Protein AF-A0AAF0QML2-F1 (afdb_monomer_lite)

Secondary structure (DSSP, 8-state):
-----GGGHHHHHHHHHHHHHHHHHHHHHHHHHH-PPPTTS-HHHHHHHHHHHHSHHHHHHHHHHHHHHH-GGG--TT-SS---HHHHHHHHTT------------------THHHHHHHHHHHHHHHHHHHHHHHHHHHHHHHHHHHHHHHTS--PPPP-----------------

pLDDT: mean 71.19, std 19.75, range [32.69, 95.81]

Radius of gyration: 40.04 Å; chains: 1; bounding box: 125×65×88 Å

Structure (mmCIF, N/CA/C/O backbone):
data_AF-A0AAF0QML2-F1
#
_entry.id   AF-A0AAF0QML2-F1
#
loop_
_atom_site.group_PDB
_atom_site.id
_atom_site.type_symbol
_atom_site.label_atom_id
_atom_site.label_alt_id
_atom_site.label_comp_id
_atom_site.label_asym_id
_atom_site.label_entity_id
_atom_site.label_seq_id
_atom_site.pdbx_PDB_ins_code
_atom_site.Cartn_x
_atom_site.Cartn_y
_atom_site.Cartn_z
_atom_site.occupancy
_atom_site.B_iso_or_equiv
_atom_site.auth_seq_id
_atom_site.auth_comp_id
_atom_site.auth_asym_id
_atom_site.auth_atom_id
_atom_site.pdbx_PDB_model_num
ATOM 1 N N . MET A 1 1 ? 19.053 -20.592 -18.093 1.00 45.41 1 MET A N 1
ATOM 2 C CA . MET A 1 1 ? 18.658 -19.405 -17.304 1.00 45.41 1 MET A CA 1
ATOM 3 C C . MET A 1 1 ? 17.980 -18.427 -18.243 1.00 45.41 1 MET A C 1
ATOM 5 O O . MET A 1 1 ? 18.584 -18.083 -19.247 1.00 45.41 1 MET A O 1
ATOM 9 N N . CYS A 1 2 ? 16.742 -18.021 -17.966 1.00 62.53 2 CYS A N 1
ATOM 10 C CA . CYS A 1 2 ? 16.098 -16.959 -18.737 1.00 62.53 2 CYS A CA 1
ATOM 11 C C . CYS A 1 2 ? 16.638 -15.613 -18.245 1.00 62.53 2 CYS A C 1
ATOM 13 O O . CYS A 1 2 ? 16.337 -15.209 -17.125 1.00 62.53 2 CYS A O 1
ATOM 15 N N . THR A 1 3 ? 17.458 -14.953 -19.056 1.00 70.56 3 THR A N 1
ATOM 16 C CA . THR A 1 3 ? 17.964 -13.602 -18.801 1.00 70.56 3 THR A CA 1
ATOM 17 C C . THR A 1 3 ? 17.398 -12.664 -19.864 1.00 70.56 3 THR A C 1
ATOM 19 O O . THR A 1 3 ? 17.417 -12.967 -21.054 1.00 70.56 3 THR A O 1
ATOM 22 N N . TRP A 1 4 ? 16.823 -11.542 -19.439 1.00 77.88 4 TRP A N 1
ATOM 23 C CA . TRP A 1 4 ? 16.324 -10.489 -20.328 1.00 77.88 4 TRP A CA 1
ATOM 24 C C . TRP A 1 4 ? 17.410 -9.438 -20.564 1.00 77.88 4 TRP A C 1
ATOM 26 O O . TRP A 1 4 ? 18.269 -9.218 -19.712 1.00 77.88 4 TRP A O 1
ATOM 36 N N . GLU A 1 5 ? 17.358 -8.764 -21.715 1.00 80.00 5 GLU A N 1
ATOM 37 C CA . GLU A 1 5 ? 18.275 -7.662 -22.019 1.00 80.00 5 GLU A CA 1
ATOM 38 C C . GLU A 1 5 ? 18.114 -6.512 -21.012 1.00 80.00 5 GLU A C 1
ATOM 40 O O . GLU A 1 5 ? 16.998 -6.063 -20.733 1.00 80.00 5 GLU A O 1
ATOM 45 N N . SER A 1 6 ? 19.237 -5.968 -20.528 1.00 81.56 6 SER A N 1
ATOM 46 C CA . SER A 1 6 ? 19.269 -4.959 -19.458 1.00 81.56 6 SER A CA 1
ATOM 47 C C . SER A 1 6 ? 18.443 -3.703 -19.743 1.00 81.56 6 SER A C 1
ATOM 49 O O . SER A 1 6 ? 17.916 -3.081 -18.821 1.00 81.56 6 SER A O 1
ATOM 51 N N . ARG A 1 7 ? 18.260 -3.351 -21.021 1.00 85.12 7 ARG A N 1
ATOM 52 C CA . ARG A 1 7 ? 17.405 -2.239 -21.471 1.00 85.12 7 ARG A CA 1
ATOM 53 C C . ARG A 1 7 ? 15.948 -2.361 -21.002 1.00 85.12 7 ARG A C 1
ATOM 55 O O . ARG A 1 7 ? 15.264 -1.350 -20.874 1.00 85.12 7 ARG A O 1
ATOM 62 N N . TYR A 1 8 ? 15.470 -3.579 -20.739 1.00 85.81 8 TYR A N 1
ATOM 63 C CA . TYR A 1 8 ? 14.108 -3.831 -20.273 1.00 85.81 8 TYR A CA 1
ATOM 64 C C . TYR A 1 8 ? 13.982 -3.818 -18.749 1.00 85.81 8 TYR A C 1
ATOM 66 O O . TYR A 1 8 ? 12.857 -3.764 -18.256 1.00 85.81 8 TYR A O 1
ATOM 74 N N . ASN A 1 9 ? 15.085 -3.806 -17.993 1.00 86.69 9 ASN A N 1
ATOM 75 C CA . ASN A 1 9 ? 15.048 -3.887 -16.529 1.00 86.69 9 ASN A CA 1
ATOM 76 C C . ASN A 1 9 ? 14.199 -2.776 -15.906 1.00 86.69 9 ASN A C 1
ATOM 78 O O . ASN A 1 9 ? 13.399 -3.048 -15.015 1.00 86.69 9 ASN A O 1
ATOM 82 N N . LEU A 1 10 ? 14.299 -1.545 -16.418 1.00 86.38 10 LEU A N 1
ATOM 83 C CA . LEU A 1 10 ? 13.494 -0.428 -15.920 1.00 86.38 10 LEU A CA 1
ATOM 84 C C . LEU A 1 10 ? 11.994 -0.647 -16.173 1.00 86.38 10 LEU A C 1
ATOM 86 O O . LEU A 1 10 ? 11.167 -0.426 -15.289 1.00 86.38 10 LEU A O 1
ATOM 90 N N . VAL A 1 11 ? 11.623 -1.106 -17.369 1.00 87.12 11 VAL A N 1
ATOM 91 C CA . VAL A 1 11 ? 10.217 -1.356 -17.734 1.00 87.12 11 VAL A CA 1
ATOM 92 C C . VAL A 1 11 ? 9.649 -2.531 -16.939 1.00 87.12 11 VAL A C 1
ATOM 94 O O . VAL A 1 11 ? 8.513 -2.470 -16.462 1.00 87.12 11 VAL A O 1
ATOM 97 N N . ILE A 1 12 ? 10.442 -3.586 -16.766 1.00 85.88 12 ILE A N 1
ATOM 98 C CA . ILE A 1 12 ? 10.080 -4.769 -15.985 1.00 85.88 12 ILE A CA 1
ATOM 99 C C . ILE A 1 12 ? 9.903 -4.381 -14.517 1.00 85.88 12 ILE A C 1
ATOM 101 O O . ILE A 1 12 ? 8.843 -4.653 -13.956 1.00 85.88 12 ILE A O 1
ATOM 105 N N . GLY A 1 13 ? 10.876 -3.679 -13.933 1.00 86.75 13 GLY A N 1
ATOM 106 C CA . GLY A 1 13 ? 10.830 -3.203 -12.552 1.00 86.75 13 GLY A CA 1
ATOM 107 C C . GLY A 1 13 ? 9.624 -2.304 -12.307 1.00 86.75 13 GLY A C 1
ATOM 108 O O . GLY A 1 13 ? 8.767 -2.628 -11.494 1.00 86.75 13 GLY A O 1
ATOM 109 N N . THR A 1 14 ? 9.456 -1.237 -13.090 1.00 89.62 14 THR A N 1
ATOM 110 C CA . THR A 1 14 ? 8.310 -0.318 -12.936 1.00 89.62 14 THR A CA 1
ATOM 111 C C . THR A 1 14 ? 6.958 -1.011 -13.120 1.00 89.62 14 THR A C 1
ATOM 113 O O . THR A 1 14 ? 5.986 -0.695 -12.428 1.00 89.62 14 THR A O 1
ATOM 116 N N . THR A 1 15 ? 6.866 -1.986 -14.028 1.00 92.06 15 THR A N 1
ATOM 117 C CA . THR A 1 15 ? 5.641 -2.768 -14.227 1.00 92.06 15 THR A CA 1
ATOM 118 C C . THR A 1 15 ? 5.366 -3.699 -13.058 1.00 92.06 15 THR A C 1
ATOM 120 O O . THR A 1 15 ? 4.211 -3.803 -12.632 1.00 92.06 15 THR A O 1
ATOM 123 N N . PHE A 1 16 ? 6.400 -4.378 -12.564 1.00 91.88 16 PHE A N 1
ATOM 124 C CA . PHE A 1 16 ? 6.321 -5.234 -11.393 1.00 91.88 16 PHE A CA 1
ATOM 125 C C . PHE A 1 16 ? 5.872 -4.419 -10.185 1.00 91.88 16 PHE A C 1
ATOM 127 O O . PHE A 1 16 ? 4.812 -4.716 -9.642 1.00 91.88 16 PHE A O 1
ATOM 134 N N . GLU A 1 17 ? 6.574 -3.332 -9.867 1.00 90.81 17 GLU A N 1
ATOM 135 C CA . GLU A 1 17 ? 6.270 -2.459 -8.733 1.00 90.81 17 GLU A CA 1
ATOM 136 C C . GLU A 1 17 ? 4.839 -1.936 -8.787 1.00 90.81 17 GLU A C 1
ATOM 138 O O . GLU A 1 17 ? 4.083 -2.033 -7.820 1.00 90.81 17 GLU A O 1
ATOM 143 N N . ARG A 1 18 ? 4.399 -1.462 -9.957 1.00 89.62 18 ARG A N 1
ATOM 144 C CA . ARG A 1 18 ? 3.025 -0.989 -10.147 1.00 89.62 18 ARG A CA 1
ATOM 145 C C . ARG A 1 18 ? 1.995 -2.094 -9.903 1.00 89.62 18 ARG A C 1
ATOM 147 O O . ARG A 1 18 ? 0.965 -1.846 -9.274 1.00 89.62 18 ARG A O 1
ATOM 154 N N . LYS A 1 19 ? 2.222 -3.300 -10.436 1.00 91.69 19 LYS A N 1
ATOM 155 C CA . LYS A 1 19 ? 1.289 -4.430 -10.287 1.00 91.69 19 LYS A CA 1
ATOM 156 C C . LYS A 1 19 ? 1.287 -4.973 -8.858 1.00 91.69 19 LYS A C 1
ATOM 158 O O . LYS A 1 19 ? 0.209 -5.246 -8.330 1.00 91.69 19 LYS A O 1
ATOM 163 N N . ALA A 1 20 ? 2.460 -5.111 -8.251 1.00 91.12 20 ALA A N 1
ATOM 164 C CA . ALA A 1 20 ? 2.637 -5.543 -6.873 1.00 91.12 20 ALA A CA 1
ATOM 165 C C . ALA A 1 20 ? 1.968 -4.551 -5.916 1.00 91.12 20 ALA A C 1
ATOM 167 O O . ALA A 1 20 ? 1.102 -4.952 -5.146 1.00 91.12 20 ALA A O 1
ATOM 168 N N . SER A 1 21 ? 2.238 -3.252 -6.067 1.00 87.00 21 SER A N 1
ATOM 169 C CA . SER A 1 21 ? 1.625 -2.186 -5.263 1.00 87.00 21 SER A CA 1
ATOM 170 C C . SER A 1 21 ? 0.098 -2.198 -5.333 1.00 87.00 21 SER A C 1
ATOM 172 O O . SER A 1 21 ? -0.575 -2.083 -4.308 1.00 87.00 21 SER A O 1
ATOM 174 N N . ALA A 1 22 ? -0.474 -2.365 -6.532 1.00 87.00 22 ALA A N 1
ATOM 175 C CA . ALA A 1 22 ? -1.924 -2.423 -6.707 1.00 87.00 22 ALA A CA 1
ATOM 176 C C . ALA A 1 22 ? -2.545 -3.649 -6.015 1.00 87.00 22 ALA A C 1
ATOM 178 O O . ALA A 1 22 ? -3.575 -3.527 -5.351 1.00 87.00 22 ALA A O 1
ATOM 179 N N . ARG A 1 23 ? -1.906 -4.821 -6.141 1.00 92.75 23 ARG A N 1
ATOM 180 C CA . ARG A 1 23 ? -2.346 -6.057 -5.477 1.00 92.75 23 ARG A CA 1
ATOM 181 C C . ARG A 1 23 ? -2.233 -5.953 -3.961 1.00 92.75 23 ARG A C 1
ATOM 183 O O . ARG A 1 23 ? -3.219 -6.205 -3.277 1.00 92.75 23 ARG A O 1
ATOM 190 N N . LEU A 1 24 ? -1.088 -5.497 -3.456 1.00 91.50 24 LEU A N 1
ATOM 191 C CA . LEU A 1 24 ? -0.852 -5.284 -2.029 1.00 91.50 24 LEU A CA 1
ATOM 192 C C . LEU A 1 24 ? -1.861 -4.304 -1.435 1.00 91.50 24 LEU A C 1
ATOM 194 O O . LEU A 1 24 ? -2.476 -4.603 -0.419 1.00 91.50 24 LEU A O 1
ATOM 198 N N . SER A 1 25 ? -2.117 -3.176 -2.102 1.00 87.75 25 SER A N 1
ATOM 199 C CA . SER A 1 25 ? -3.117 -2.203 -1.644 1.00 87.75 25 SER A CA 1
ATOM 200 C C . SER A 1 25 ? -4.520 -2.811 -1.559 1.00 87.75 25 SER A C 1
ATOM 202 O O . SER A 1 25 ? -5.264 -2.533 -0.619 1.00 87.75 25 SER A O 1
ATOM 204 N N . SER A 1 26 ? -4.890 -3.649 -2.533 1.00 90.12 26 SER A N 1
ATOM 205 C CA . SER A 1 26 ? -6.175 -4.352 -2.533 1.00 90.12 26 SER A CA 1
ATOM 206 C C . SER A 1 26 ? -6.268 -5.374 -1.399 1.00 90.12 26 SER A C 1
ATOM 208 O O . SER A 1 26 ? -7.299 -5.445 -0.733 1.00 90.12 26 SER A O 1
ATOM 210 N N . TRP A 1 27 ? -5.207 -6.148 -1.160 1.00 93.06 27 TRP A N 1
ATOM 211 C CA . TRP A 1 27 ? -5.158 -7.114 -0.062 1.00 93.06 27 TRP A CA 1
ATOM 212 C C . TRP A 1 27 ? -5.192 -6.434 1.300 1.00 93.06 27 TRP A C 1
ATOM 214 O O . TRP A 1 27 ? -6.026 -6.793 2.120 1.00 93.06 27 TRP A O 1
ATOM 224 N N . LEU A 1 28 ? -4.375 -5.403 1.523 1.00 92.88 28 LEU A N 1
ATOM 225 C CA . LEU A 1 28 ? -4.380 -4.639 2.774 1.00 92.88 28 LEU A CA 1
ATOM 226 C C . LEU A 1 28 ? -5.742 -4.002 3.052 1.00 92.88 28 LEU A C 1
ATOM 228 O O . LEU A 1 28 ? -6.170 -3.944 4.201 1.00 92.88 28 LEU A O 1
ATOM 232 N N . LYS A 1 29 ? -6.455 -3.561 2.009 1.00 91.19 29 LYS A N 1
ATOM 233 C CA . LYS A 1 29 ? -7.839 -3.110 2.157 1.00 91.19 29 LYS A CA 1
ATOM 234 C C . LYS A 1 29 ? -8.748 -4.244 2.640 1.00 91.19 29 LYS A C 1
ATOM 236 O O . LYS A 1 29 ? -9.478 -4.032 3.596 1.00 91.19 29 LYS A O 1
ATOM 241 N N . SER A 1 30 ? -8.692 -5.415 2.004 1.00 92.75 30 SER A N 1
ATOM 242 C CA . SER A 1 30 ? -9.486 -6.583 2.413 1.00 92.75 30 SER A CA 1
ATOM 243 C C . SER A 1 30 ? -9.209 -6.973 3.862 1.00 92.75 30 SER A C 1
ATOM 245 O O . SER A 1 30 ? -10.144 -7.169 4.624 1.00 92.75 30 SER A O 1
ATOM 247 N N . ILE A 1 31 ? -7.932 -7.030 4.240 1.00 94.69 31 ILE A N 1
ATOM 248 C CA . ILE A 1 31 ? -7.476 -7.340 5.597 1.00 94.69 31 ILE A CA 1
ATOM 249 C C . ILE A 1 31 ? -8.072 -6.338 6.585 1.00 94.69 31 ILE A C 1
ATOM 251 O O . ILE A 1 31 ? -8.720 -6.736 7.547 1.00 94.69 31 ILE A O 1
ATOM 255 N N . ARG A 1 32 ? -7.945 -5.035 6.305 1.00 93.75 32 ARG A N 1
ATOM 256 C CA . ARG A 1 32 ? -8.512 -3.987 7.160 1.00 93.75 32 ARG A CA 1
ATOM 257 C C . ARG A 1 32 ? -10.030 -4.084 7.292 1.00 93.75 32 ARG A C 1
ATOM 259 O O . ARG A 1 32 ? -10.547 -3.863 8.379 1.00 93.75 32 ARG A O 1
ATOM 266 N N . ASP A 1 33 ? -10.727 -4.356 6.194 1.00 91.00 33 ASP A N 1
ATOM 267 C CA . ASP A 1 33 ? -12.188 -4.421 6.181 1.00 91.00 33 ASP A CA 1
ATOM 268 C C . ASP A 1 33 ? -12.689 -5.699 6.898 1.00 91.00 33 ASP A C 1
ATOM 270 O O . ASP A 1 33 ? -13.733 -5.658 7.541 1.00 91.00 33 ASP A O 1
ATOM 274 N N . SER A 1 34 ? -11.930 -6.804 6.841 1.00 93.31 34 SER A N 1
ATOM 275 C CA . SER A 1 34 ? -12.216 -8.049 7.577 1.00 93.31 34 SER A CA 1
ATOM 276 C C . SER A 1 34 ? -11.827 -8.003 9.058 1.00 93.31 34 SER A C 1
ATOM 278 O O . SER A 1 34 ? -12.458 -8.657 9.878 1.00 93.31 34 SER A O 1
ATOM 280 N N . GLY A 1 35 ? -10.778 -7.252 9.407 1.00 92.06 35 GLY A N 1
ATOM 281 C CA . GLY A 1 35 ? -10.168 -7.272 10.738 1.00 92.06 35 GLY A CA 1
ATOM 282 C C . GLY A 1 35 ? -9.346 -8.531 11.046 1.00 92.06 35 GLY A C 1
ATOM 283 O O . GLY A 1 35 ? -8.782 -8.623 12.133 1.00 92.06 35 GLY A O 1
ATOM 284 N N . GLU A 1 36 ? -9.240 -9.479 10.114 1.00 93.44 36 GLU A N 1
ATOM 285 C CA . GLU A 1 36 ? -8.527 -10.740 10.317 1.00 93.44 36 GLU A CA 1
ATOM 286 C C . GLU A 1 36 ? -7.079 -10.652 9.822 1.00 93.44 36 GLU A C 1
ATOM 288 O O . GLU A 1 36 ? -6.795 -10.174 8.719 1.00 93.44 36 GLU A O 1
ATOM 293 N N . ARG A 1 37 ? -6.140 -11.144 10.639 1.00 95.31 37 ARG A N 1
ATOM 294 C CA . ARG A 1 37 ? -4.728 -11.248 10.261 1.00 95.31 37 ARG A CA 1
ATOM 295 C C . ARG A 1 37 ? -4.517 -12.484 9.378 1.00 95.31 37 ARG A C 1
ATOM 297 O O . ARG A 1 37 ? -4.823 -13.585 9.827 1.00 95.31 37 ARG A O 1
ATOM 304 N N . PRO A 1 38 ? -3.924 -12.349 8.181 1.00 93.62 38 PRO A N 1
ATOM 305 C CA . PRO A 1 38 ? -3.600 -13.505 7.353 1.00 93.62 38 PRO A CA 1
ATOM 306 C C . PRO 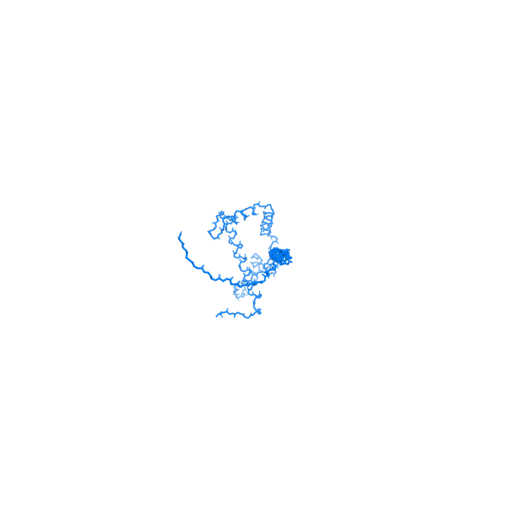A 1 38 ? -2.358 -14.251 7.864 1.00 93.62 38 PRO A C 1
ATOM 308 O O . PRO A 1 38 ? -1.446 -13.645 8.428 1.00 93.62 38 PRO A O 1
ATOM 311 N N . ASP A 1 39 ? -2.276 -15.552 7.580 1.00 95.50 39 ASP A N 1
ATOM 312 C CA . ASP A 1 39 ? -1.213 -16.439 8.087 1.00 95.50 39 ASP A CA 1
ATOM 313 C C . ASP A 1 39 ? 0.205 -16.006 7.704 1.00 95.50 39 ASP A C 1
ATOM 315 O O . ASP A 1 39 ? 1.131 -16.110 8.506 1.00 95.50 39 ASP A O 1
ATOM 319 N N . TRP A 1 40 ? 0.381 -15.481 6.490 1.00 93.12 40 TRP A N 1
ATOM 320 C CA . TRP A 1 40 ? 1.681 -15.026 5.990 1.00 93.12 40 TRP A CA 1
ATOM 321 C C . TRP A 1 40 ? 2.165 -13.724 6.646 1.00 93.12 40 TRP A C 1
ATOM 323 O O . TRP A 1 40 ? 3.329 -13.356 6.486 1.00 93.12 40 TRP A O 1
ATOM 333 N N . MET A 1 41 ? 1.291 -12.999 7.350 1.00 94.06 41 MET A N 1
ATOM 334 C CA . MET A 1 41 ? 1.626 -11.727 7.983 1.00 94.06 41 MET A CA 1
ATOM 335 C C . MET A 1 41 ? 1.976 -11.950 9.446 1.00 94.06 41 MET A C 1
ATOM 337 O O . MET A 1 41 ? 1.173 -12.461 10.224 1.00 94.06 41 MET A O 1
ATOM 341 N N . LEU A 1 42 ? 3.171 -11.521 9.836 1.00 95.00 42 LEU A N 1
ATOM 342 C CA . LEU A 1 42 ? 3.631 -11.623 11.216 1.00 95.00 42 LEU A CA 1
ATOM 343 C C . LEU A 1 42 ? 2.704 -10.824 12.157 1.00 95.00 42 LEU A C 1
ATOM 345 O O . LEU A 1 42 ? 2.299 -9.718 11.791 1.00 95.00 42 LEU A O 1
ATOM 349 N N . PRO A 1 43 ? 2.385 -11.342 13.362 1.00 95.81 43 PRO A N 1
ATOM 350 C CA . PRO A 1 43 ? 1.489 -10.669 14.308 1.00 95.81 43 PRO A CA 1
ATOM 351 C C . PRO A 1 43 ? 1.866 -9.211 14.590 1.00 95.81 43 PRO A C 1
ATOM 353 O O . PRO A 1 43 ? 1.026 -8.331 14.442 1.00 95.81 43 PRO A O 1
ATOM 356 N N . HIS A 1 44 ? 3.146 -8.936 14.860 1.00 95.50 44 HIS A N 1
ATOM 357 C CA . HIS A 1 44 ? 3.610 -7.576 15.153 1.00 95.50 44 HIS A CA 1
ATOM 358 C C . HIS A 1 44 ? 3.391 -6.597 13.987 1.00 95.50 44 HIS A C 1
ATOM 360 O O . HIS A 1 44 ? 2.997 -5.459 14.210 1.00 95.50 44 HIS A O 1
ATOM 366 N N . VAL A 1 45 ? 3.580 -7.040 12.736 1.00 94.38 45 VAL A N 1
ATOM 367 C CA . VAL A 1 45 ? 3.354 -6.200 11.544 1.00 94.38 45 VAL A CA 1
ATOM 368 C C . VAL A 1 45 ? 1.877 -5.845 11.417 1.00 94.38 45 VAL A C 1
ATOM 370 O O . VAL A 1 45 ? 1.527 -4.721 11.061 1.00 94.38 45 VAL A O 1
ATOM 373 N N . PHE A 1 46 ? 0.998 -6.805 11.704 1.00 94.62 46 PHE A N 1
ATOM 374 C CA . PHE A 1 46 ? -0.439 -6.568 11.691 1.00 94.62 46 PHE A CA 1
ATOM 375 C C . PHE A 1 46 ? -0.851 -5.555 12.768 1.00 94.62 46 PHE A C 1
ATOM 377 O O . PHE A 1 46 ? -1.614 -4.634 12.474 1.00 94.62 46 PHE A O 1
ATOM 384 N N . ASP A 1 47 ? -0.294 -5.669 13.975 1.00 94.56 47 ASP A N 1
ATOM 385 C CA . ASP A 1 47 ? -0.562 -4.737 15.072 1.00 94.56 47 ASP A CA 1
ATOM 386 C C . ASP A 1 47 ?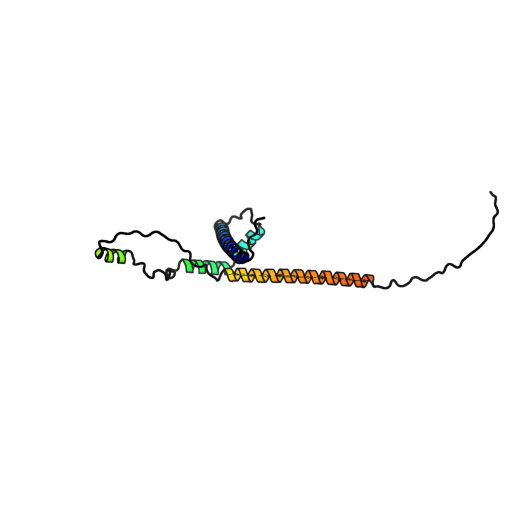 -0.071 -3.317 14.748 1.00 94.56 47 ASP A C 1
ATOM 388 O O . ASP A 1 47 ? -0.812 -2.347 14.929 1.00 94.56 47 ASP A O 1
ATOM 392 N N . GLU A 1 48 ? 1.139 -3.176 14.197 1.00 95.75 48 GLU A N 1
ATOM 393 C CA . GLU A 1 48 ? 1.680 -1.892 13.733 1.00 95.75 48 GLU A CA 1
ATOM 394 C C . GLU A 1 48 ? 0.807 -1.260 12.638 1.00 95.75 48 GLU A C 1
ATOM 396 O O . GLU A 1 48 ? 0.506 -0.062 12.683 1.00 95.75 48 GLU A O 1
ATOM 401 N N . LEU A 1 49 ? 0.333 -2.059 11.675 1.00 93.81 49 LEU A N 1
ATOM 402 C CA . LEU A 1 49 ? -0.608 -1.601 10.649 1.00 93.81 49 LEU A CA 1
ATOM 403 C C . LEU A 1 49 ? -1.935 -1.149 11.263 1.00 93.81 49 LEU A C 1
ATOM 405 O O . LEU A 1 49 ? -2.475 -0.114 10.864 1.00 93.81 49 LEU A O 1
ATOM 409 N N . GLY A 1 50 ? -2.437 -1.886 12.254 1.00 93.94 50 GLY A N 1
ATOM 410 C CA . GLY A 1 50 ? -3.621 -1.517 13.020 1.00 93.94 50 GLY A CA 1
ATOM 411 C C . GLY A 1 50 ? -3.455 -0.168 13.724 1.00 93.94 50 GLY A C 1
ATOM 412 O O . GLY A 1 50 ? -4.328 0.700 13.621 1.00 93.94 50 GLY A O 1
ATOM 413 N N . GLN A 1 51 ? -2.317 0.065 14.381 1.00 94.94 51 GLN A N 1
ATOM 414 C CA . GLN A 1 51 ? -1.990 1.352 15.009 1.00 94.94 51 GLN A CA 1
ATOM 415 C C . GLN A 1 51 ? -1.906 2.484 13.972 1.00 94.94 51 GLN A C 1
ATOM 417 O O . GLN A 1 51 ? -2.491 3.559 14.152 1.00 94.94 51 GLN A O 1
ATOM 422 N N . TYR A 1 52 ? -1.249 2.231 12.837 1.00 94.06 52 TYR A N 1
ATOM 423 C CA . TYR A 1 52 ? -1.145 3.191 11.742 1.00 94.06 52 TYR A CA 1
ATOM 424 C C . TYR A 1 52 ? -2.519 3.570 11.169 1.00 94.06 52 TYR A C 1
ATOM 426 O O . TYR A 1 52 ? -2.824 4.756 11.027 1.00 94.06 52 TYR A O 1
ATOM 434 N N . TRP A 1 53 ? -3.392 2.596 10.894 1.00 93.19 53 TRP A N 1
ATOM 435 C CA . TRP A 1 53 ? -4.744 2.862 10.389 1.00 93.19 53 TRP A CA 1
ATOM 436 C C . TRP A 1 53 ? -5.611 3.644 11.380 1.00 93.19 53 TRP A C 1
ATOM 438 O O . TRP A 1 53 ? -6.491 4.403 10.963 1.00 93.19 53 TRP A O 1
ATOM 448 N N . ASN A 1 54 ? -5.349 3.504 12.681 1.00 92.75 54 ASN A N 1
ATOM 449 C CA . ASN A 1 54 ? -6.035 4.259 13.725 1.00 92.75 54 ASN A CA 1
ATOM 450 C C . ASN A 1 54 ? -5.527 5.697 13.887 1.00 92.75 54 ASN A C 1
ATOM 452 O O . ASN A 1 54 ? -6.227 6.527 14.472 1.00 92.75 54 ASN A O 1
ATOM 456 N N . THR A 1 55 ? -4.367 6.023 13.318 1.00 95.81 55 THR A N 1
ATOM 457 C CA . THR A 1 55 ? -3.789 7.365 13.385 1.00 95.81 55 THR A CA 1
ATOM 458 C C . THR A 1 55 ? -4.663 8.382 12.646 1.00 95.81 55 THR A C 1
ATOM 460 O O . THR A 1 55 ? -5.135 8.142 11.531 1.00 95.81 55 THR A O 1
ATOM 463 N N . TYR A 1 56 ? -4.819 9.577 13.227 1.00 94.12 56 TYR A N 1
ATOM 464 C CA . TYR A 1 56 ? -5.607 10.668 12.637 1.00 94.12 56 TYR A CA 1
ATOM 465 C C . TYR A 1 56 ? -5.182 11.006 11.201 1.00 94.12 56 TYR A C 1
ATOM 467 O O . TYR A 1 56 ? -6.030 11.180 10.330 1.00 94.12 56 TYR A O 1
ATOM 475 N N . LYS A 1 57 ? -3.870 11.030 10.927 1.00 92.44 57 LYS A N 1
ATOM 476 C CA . LYS A 1 57 ? -3.318 11.287 9.586 1.00 92.44 57 LYS A CA 1
ATOM 477 C C . LYS A 1 57 ? -3.890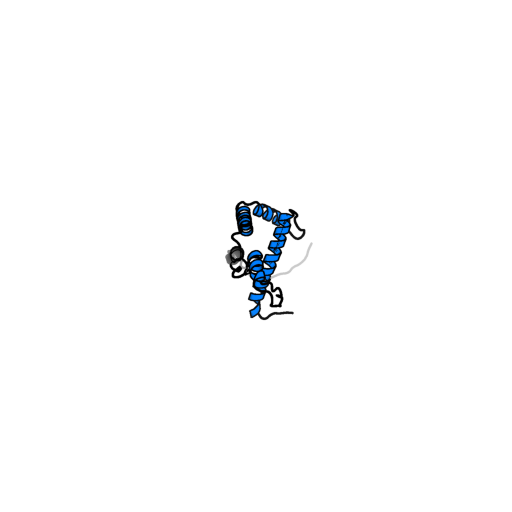 10.329 8.538 1.00 92.44 57 LYS A C 1
ATOM 479 O O . LYS A 1 57 ? -4.289 10.766 7.461 1.00 92.44 57 LYS A O 1
ATOM 484 N N . PHE A 1 58 ? -3.960 9.037 8.860 1.00 91.19 58 PHE A N 1
ATOM 485 C CA . PHE A 1 58 ? -4.491 8.033 7.946 1.00 91.19 58 PHE A CA 1
ATOM 486 C C . PHE A 1 58 ? -5.992 8.219 7.718 1.00 91.19 58 PHE A C 1
ATOM 488 O O . PHE A 1 58 ? -6.445 8.229 6.571 1.00 91.19 58 PHE A O 1
ATOM 495 N N . LYS A 1 59 ? -6.758 8.414 8.800 1.00 92.75 59 LYS A N 1
ATOM 496 C CA . LYS A 1 59 ? -8.205 8.657 8.722 1.00 92.75 59 LYS A CA 1
ATOM 497 C C . LYS A 1 59 ? -8.517 9.896 7.884 1.00 92.75 59 LYS A C 1
ATOM 499 O O . LYS A 1 59 ? -9.302 9.790 6.950 1.00 92.75 59 LYS A O 1
ATOM 504 N N . ALA A 1 60 ? -7.810 11.004 8.109 1.00 91.50 60 ALA A N 1
ATOM 505 C CA . ALA A 1 60 ? -7.971 12.237 7.341 1.00 91.50 60 ALA A CA 1
ATOM 506 C C . ALA A 1 60 ? -7.747 12.026 5.832 1.00 91.50 60 ALA A C 1
ATOM 508 O O . ALA A 1 60 ? -8.582 12.431 5.025 1.00 91.50 60 ALA A O 1
ATOM 509 N N . ILE A 1 61 ? -6.669 11.334 5.438 1.00 89.25 61 ILE A N 1
ATOM 510 C CA . ILE A 1 61 ? -6.390 11.019 4.024 1.00 89.25 61 ILE A CA 1
ATOM 511 C C . ILE A 1 61 ? -7.469 10.092 3.449 1.00 89.25 61 ILE A C 1
ATOM 513 O O . ILE A 1 61 ? -7.947 10.295 2.331 1.00 89.25 61 ILE A O 1
ATOM 517 N N . SER A 1 62 ? -7.861 9.065 4.204 1.00 86.50 62 SER A N 1
ATOM 518 C CA . SER A 1 62 ? -8.883 8.103 3.790 1.00 86.50 62 SER A CA 1
ATOM 519 C C . SER A 1 62 ? -10.232 8.781 3.566 1.00 86.50 62 SER A C 1
ATOM 521 O O . SER A 1 62 ? -10.863 8.571 2.526 1.00 86.50 62 SER A O 1
ATOM 523 N N . ASP A 1 63 ? -10.653 9.631 4.498 1.00 88.94 63 ASP A N 1
ATOM 524 C CA . ASP A 1 63 ? -11.918 10.351 4.434 1.00 88.94 63 ASP A CA 1
ATOM 525 C C . ASP A 1 63 ? -11.895 11.396 3.324 1.00 88.94 63 ASP A C 1
ATOM 527 O O . ASP A 1 63 ? -12.821 11.427 2.517 1.00 88.94 63 ASP A O 1
ATOM 531 N N . GLN A 1 64 ? -10.799 12.142 3.160 1.00 85.38 64 GLN A N 1
ATOM 532 C CA . GLN A 1 64 ? -10.613 13.022 2.005 1.00 85.38 64 GLN A CA 1
ATOM 533 C C . GLN A 1 64 ? -10.723 12.247 0.682 1.00 85.38 64 GLN A C 1
ATOM 535 O O . GLN A 1 64 ? -11.401 12.691 -0.244 1.00 85.38 64 GLN A O 1
ATOM 540 N N . ALA A 1 65 ? -10.121 11.058 0.585 1.00 83.50 65 ALA A N 1
ATOM 541 C CA . ALA A 1 65 ? -10.219 10.216 -0.603 1.00 83.50 65 ALA A CA 1
ATOM 542 C C . ALA A 1 65 ? -11.639 9.659 -0.820 1.00 83.50 65 ALA A C 1
ATOM 544 O O . ALA A 1 65 ? -12.063 9.499 -1.966 1.00 83.50 65 ALA A O 1
ATOM 545 N N . LYS A 1 66 ? -12.395 9.361 0.248 1.00 85.44 66 LYS A N 1
ATOM 546 C CA . LYS A 1 66 ? -13.822 9.003 0.150 1.00 85.44 66 LYS A CA 1
ATOM 547 C C . LYS A 1 66 ? -14.642 10.188 -0.351 1.00 85.44 66 LYS A C 1
ATOM 549 O O . LYS A 1 66 ? -15.422 10.001 -1.278 1.00 85.44 66 LYS A O 1
ATOM 554 N N . MET A 1 67 ? -14.419 11.386 0.191 1.00 83.00 67 MET A N 1
ATOM 555 C CA . MET A 1 67 ? -15.087 12.612 -0.255 1.00 83.00 67 MET A CA 1
ATOM 556 C C . MET A 1 67 ? -14.772 12.908 -1.724 1.00 83.00 67 MET A C 1
ATOM 558 O O . MET A 1 67 ? -15.676 13.204 -2.496 1.00 83.00 67 MET A O 1
ATOM 562 N N . ALA A 1 68 ? -13.518 12.735 -2.152 1.00 79.06 68 ALA A N 1
ATOM 563 C CA . ALA A 1 68 ? -13.125 12.897 -3.549 1.00 79.06 68 ALA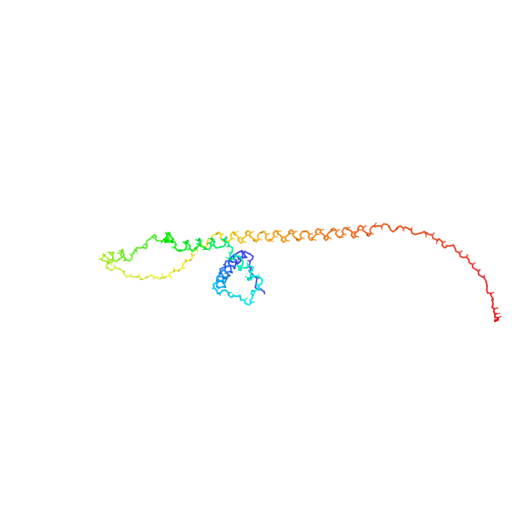 A CA 1
ATOM 564 C C . ALA A 1 68 ? -13.826 11.892 -4.483 1.00 79.06 68 ALA A C 1
ATOM 566 O O . ALA A 1 68 ? -14.225 12.266 -5.581 1.00 79.06 68 ALA A O 1
ATOM 567 N N . ARG A 1 69 ? -14.018 10.635 -4.048 1.00 77.25 69 ARG A N 1
ATOM 568 C CA . ARG A 1 69 ? -14.763 9.614 -4.813 1.00 77.25 69 ARG A CA 1
ATOM 569 C C . ARG A 1 69 ? -16.274 9.854 -4.836 1.00 77.25 69 ARG A C 1
ATOM 571 O O . ARG A 1 69 ? -16.902 9.574 -5.848 1.00 77.25 69 ARG A O 1
ATOM 578 N N . GLY A 1 70 ? -16.848 10.320 -3.726 1.00 71.38 70 GLY A N 1
ATOM 579 C CA . GLY A 1 70 ? -18.277 10.629 -3.602 1.00 71.38 70 GLY A CA 1
ATOM 580 C C . GLY A 1 70 ? -18.667 11.983 -4.198 1.00 71.38 70 GLY A C 1
ATOM 581 O O . GLY A 1 70 ? -19.848 12.258 -4.391 1.00 71.38 70 GLY A O 1
ATOM 582 N N . SER A 1 71 ? -17.686 12.832 -4.507 1.00 71.25 71 SER A N 1
ATOM 583 C CA . SER A 1 71 ? -17.912 14.126 -5.132 1.00 71.25 71 SER A CA 1
ATOM 584 C C . SER A 1 71 ? -18.462 13.951 -6.547 1.00 71.25 71 SER A C 1
ATOM 586 O O . SER A 1 71 ? -17.757 13.536 -7.466 1.00 71.25 71 SER A O 1
ATOM 588 N N . LEU A 1 72 ? -19.716 14.363 -6.745 1.00 61.12 72 LEU A N 1
ATOM 589 C CA . LEU A 1 72 ? -20.368 14.459 -8.058 1.00 61.12 72 LEU A CA 1
ATOM 590 C C . LEU A 1 72 ? -19.649 15.432 -9.011 1.00 61.12 72 LEU A C 1
ATOM 592 O O . LEU A 1 72 ? -19.851 15.386 -10.221 1.00 61.12 72 LEU A O 1
ATOM 596 N N . LYS A 1 73 ? -18.767 16.291 -8.480 1.00 60.28 73 LYS A N 1
ATOM 597 C CA . LYS A 1 73 ? -17.874 17.155 -9.268 1.00 60.28 73 LYS A CA 1
ATOM 598 C C . LYS A 1 73 ? -16.753 16.381 -9.976 1.00 60.28 73 LYS A C 1
ATOM 600 O O . LYS A 1 73 ? -16.061 16.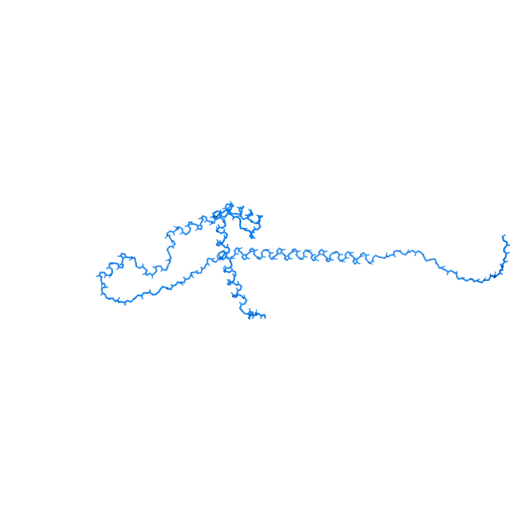961 -10.801 1.00 60.28 73 LYS A O 1
ATOM 605 N N . GLY A 1 74 ? -16.591 15.087 -9.687 1.00 49.59 74 GLY A N 1
ATOM 606 C CA . GLY A 1 74 ? -15.665 14.164 -10.349 1.00 49.59 74 GLY A CA 1
ATOM 607 C C . GLY A 1 74 ? -16.200 13.545 -11.644 1.00 49.59 74 GLY A C 1
ATOM 608 O O . GLY A 1 74 ? -15.731 12.483 -12.052 1.00 49.59 74 GLY A O 1
ATOM 609 N N . GLY A 1 75 ? -17.181 14.179 -12.293 1.00 48.56 75 GLY A N 1
ATOM 610 C CA . GLY A 1 75 ? -17.516 13.877 -13.678 1.00 48.56 75 GLY A CA 1
ATOM 611 C C . GLY A 1 75 ? -16.285 14.108 -14.546 1.00 48.56 75 GLY A C 1
ATOM 612 O O . GLY A 1 75 ? -15.787 15.223 -14.665 1.00 48.56 75 GLY A O 1
ATOM 613 N N . SER A 1 76 ? -15.767 13.025 -15.111 1.00 45.22 76 SER A N 1
ATOM 614 C CA . SER A 1 76 ? -14.701 13.038 -16.098 1.00 45.22 76 SER A CA 1
ATOM 615 C C . SER A 1 76 ? -14.895 14.176 -17.113 1.00 45.22 76 SER A C 1
ATOM 617 O O . SER A 1 76 ? -15.929 14.253 -17.784 1.00 45.22 76 SER A O 1
ATOM 619 N N . LEU A 1 77 ? -13.850 14.994 -17.291 1.00 52.34 77 LEU A N 1
ATOM 620 C CA . LEU A 1 77 ? -13.687 15.941 -18.407 1.00 52.34 77 LEU A CA 1
ATOM 621 C C . LEU A 1 77 ? -13.819 15.267 -19.794 1.00 52.34 77 LEU A C 1
ATOM 623 O O . LEU A 1 77 ? -13.756 15.943 -20.813 1.00 52.34 77 LEU A O 1
ATOM 627 N N . HIS A 1 78 ? -14.000 13.943 -19.862 1.00 51.31 78 HIS A N 1
ATOM 628 C CA . HIS A 1 78 ? -14.229 13.172 -21.084 1.00 51.31 78 HIS A CA 1
ATOM 629 C C . HIS A 1 78 ? -15.725 12.964 -21.374 1.00 51.31 78 HIS A C 1
ATOM 631 O O . HIS A 1 78 ? -16.066 12.289 -22.340 1.00 51.31 78 HIS A O 1
ATOM 637 N N . THR A 1 79 ? -16.633 13.616 -20.637 1.00 47.78 79 THR A N 1
ATOM 638 C CA . THR A 1 79 ? -18.007 13.856 -21.126 1.00 47.78 79 THR A CA 1
ATOM 639 C C . THR A 1 79 ? -18.023 14.991 -22.164 1.00 47.78 79 THR A C 1
ATOM 641 O O . THR A 1 79 ? -18.975 15.756 -22.264 1.00 47.78 79 THR A O 1
ATOM 644 N N . GLY A 1 80 ? -16.967 15.125 -22.967 1.00 50.34 80 GLY A N 1
ATOM 645 C CA . GLY A 1 80 ? -16.933 15.983 -24.147 1.00 50.34 80 GLY A CA 1
ATOM 646 C C . GLY A 1 80 ? -17.694 15.339 -25.306 1.00 50.34 80 GLY A C 1
ATOM 647 O O . GLY A 1 80 ? -17.115 15.122 -26.362 1.00 50.34 80 GLY A O 1
ATOM 648 N N . GLY A 1 81 ? -18.963 14.967 -25.090 1.00 49.03 81 GLY A N 1
ATOM 649 C CA . GLY A 1 81 ? -19.829 14.463 -26.163 1.00 49.03 81 GLY A CA 1
ATOM 650 C C . GLY A 1 81 ? -20.940 13.488 -25.767 1.00 49.03 81 GLY A C 1
ATOM 651 O O . GLY A 1 81 ? -21.804 13.212 -26.599 1.00 49.03 81 GLY A O 1
ATOM 652 N N . ALA A 1 82 ? -20.977 12.968 -24.535 1.00 55.69 82 ALA A N 1
ATOM 653 C CA . ALA A 1 82 ? -22.067 12.078 -24.132 1.00 55.69 82 ALA A CA 1
ATOM 654 C C . ALA A 1 82 ? -23.342 12.895 -23.876 1.00 55.69 82 ALA A C 1
ATOM 656 O O . ALA A 1 82 ? -23.551 13.469 -22.808 1.00 55.69 82 ALA A O 1
ATOM 657 N N . LYS A 1 83 ? -24.191 12.962 -24.900 1.00 56.69 83 LYS A N 1
ATOM 658 C CA . LYS A 1 83 ? -25.543 13.504 -24.806 1.00 56.69 83 LYS A CA 1
ATOM 659 C C . LYS A 1 83 ? -26.335 12.666 -23.802 1.00 56.69 83 LYS A C 1
ATOM 661 O O . LYS A 1 83 ? -26.261 11.439 -23.815 1.00 56.69 83 LYS A O 1
ATOM 666 N N . THR A 1 84 ? -27.090 13.321 -22.924 1.00 62.91 84 THR A N 1
ATOM 667 C CA . THR A 1 84 ? -27.974 12.610 -21.987 1.00 62.91 84 THR A CA 1
ATOM 668 C C . THR A 1 84 ? -28.990 11.767 -22.763 1.00 62.91 84 THR A C 1
ATOM 670 O O . THR A 1 84 ? -29.356 12.130 -23.883 1.00 62.91 84 THR A O 1
ATOM 673 N N . VAL A 1 85 ? -29.501 10.679 -22.175 1.00 56.50 85 VAL A N 1
ATOM 674 C CA . VAL A 1 85 ? -30.555 9.853 -22.804 1.00 56.50 85 VAL A CA 1
ATOM 675 C C . VAL A 1 85 ? -31.758 10.709 -23.218 1.00 56.50 85 VAL A C 1
ATOM 677 O O . VAL A 1 85 ? -32.312 10.493 -24.286 1.00 56.50 85 VAL A O 1
ATOM 680 N N . GLY A 1 86 ? -32.106 11.747 -22.447 1.00 63.69 86 GLY A N 1
ATOM 681 C CA . GLY A 1 86 ? -33.175 12.690 -22.800 1.00 63.69 86 GLY A CA 1
ATOM 682 C C . GLY A 1 86 ? -32.833 13.650 -23.950 1.00 63.69 86 GLY A C 1
ATOM 683 O O . GLY A 1 86 ? -33.735 14.152 -24.616 1.00 63.69 86 GLY A O 1
ATOM 684 N N . THR A 1 87 ? -31.551 13.923 -24.204 1.00 63.72 87 THR A N 1
ATOM 685 C CA . THR A 1 87 ? -31.086 14.665 -25.390 1.00 63.72 87 THR A CA 1
ATOM 686 C C . THR A 1 87 ? -31.078 13.749 -26.615 1.00 63.72 87 THR A C 1
ATOM 688 O O . THR A 1 87 ? -31.583 14.139 -27.659 1.00 63.72 87 THR A O 1
ATOM 691 N N . VAL A 1 88 ? -30.597 12.508 -26.472 1.00 58.22 88 VAL A N 1
ATOM 692 C CA . VAL A 1 88 ? -30.642 11.490 -27.534 1.00 58.22 88 VAL A CA 1
ATOM 693 C C . VAL A 1 88 ? -32.084 11.139 -27.898 1.00 58.22 88 VAL A C 1
ATOM 695 O O . VAL A 1 88 ? -32.387 11.083 -29.074 1.00 58.22 88 VAL A O 1
ATOM 698 N N . ALA A 1 89 ? -33.003 10.984 -26.942 1.00 56.91 89 ALA A N 1
ATOM 699 C CA . ALA A 1 89 ? -34.415 10.709 -27.224 1.00 56.91 89 ALA A CA 1
ATOM 700 C C . ALA A 1 89 ? -35.084 11.842 -28.025 1.00 56.91 89 ALA A C 1
ATOM 702 O O . ALA A 1 89 ? -35.844 11.578 -28.951 1.00 56.91 89 ALA A O 1
ATOM 703 N N . ARG A 1 90 ? -34.744 13.104 -27.724 1.00 59.06 90 ARG A N 1
ATOM 704 C CA . ARG A 1 90 ? -35.213 14.274 -28.486 1.00 59.06 90 ARG A CA 1
ATOM 705 C C . ARG A 1 90 ? -34.597 14.361 -29.886 1.00 59.06 90 ARG A C 1
ATOM 707 O O . ARG A 1 90 ? -35.268 14.797 -30.813 1.00 59.06 90 ARG A O 1
ATOM 714 N N . GLU A 1 91 ? -33.353 13.921 -30.052 1.00 57.94 91 GLU A N 1
ATOM 715 C CA . GLU A 1 91 ? -32.674 13.864 -31.354 1.00 57.94 91 GLU A CA 1
ATOM 716 C C . GLU A 1 91 ? -33.046 12.623 -32.186 1.00 57.94 91 GLU A C 1
ATOM 718 O O . GLU A 1 91 ? -33.026 12.691 -33.410 1.00 57.94 91 GLU A O 1
ATOM 723 N N . MET A 1 92 ? -33.426 11.512 -31.547 1.00 52.25 92 MET A N 1
ATOM 724 C CA . MET A 1 92 ? -33.931 10.285 -32.178 1.00 52.25 92 MET A CA 1
ATOM 725 C C . MET A 1 92 ? -35.302 10.514 -32.820 1.00 52.25 92 MET A C 1
ATOM 727 O O . MET A 1 92 ? -35.548 9.982 -33.896 1.00 52.25 92 MET A O 1
ATOM 731 N N . ILE A 1 93 ? -36.144 11.381 -32.235 1.00 51.94 93 ILE A N 1
ATOM 732 C CA . ILE A 1 93 ? -37.379 11.875 -32.879 1.00 51.94 93 ILE A CA 1
ATOM 733 C C . ILE A 1 93 ? -37.068 12.565 -34.225 1.00 51.94 93 ILE A C 1
ATOM 735 O O . ILE A 1 93 ? -37.913 12.591 -35.112 1.00 51.94 93 ILE A O 1
ATOM 739 N N . TRP A 1 94 ? -35.845 13.075 -34.406 1.00 42.28 94 TRP A N 1
ATOM 740 C CA . TRP A 1 94 ? -35.395 13.766 -35.617 1.00 42.28 94 TRP A CA 1
ATOM 741 C C . TRP A 1 94 ? -34.510 12.928 -36.556 1.00 42.28 94 TRP A C 1
ATOM 743 O O . TRP A 1 94 ? -34.185 13.399 -37.646 1.00 42.28 94 TRP A O 1
ATOM 753 N N . LYS A 1 95 ? -34.086 11.715 -36.179 1.00 39.41 95 LYS A N 1
ATOM 754 C CA . LYS A 1 95 ? -33.144 10.901 -36.971 1.00 39.41 95 LYS A CA 1
ATOM 755 C C . LYS A 1 95 ? -33.529 9.429 -36.980 1.00 39.41 95 LYS A C 1
ATOM 757 O O . LYS A 1 95 ? -32.831 8.569 -36.448 1.00 39.41 95 LYS A O 1
ATOM 762 N N . GLU A 1 96 ? -34.633 9.133 -37.643 1.00 45.03 96 GLU A N 1
ATOM 763 C CA . GLU A 1 96 ? -34.911 7.782 -38.104 1.00 45.03 96 GLU A CA 1
ATOM 764 C C . GLU A 1 96 ? -33.969 7.464 -39.285 1.00 45.03 96 GLU A C 1
ATOM 766 O O . GLU A 1 96 ? -33.956 8.191 -40.277 1.00 45.03 96 GLU A O 1
ATOM 771 N N . LYS A 1 97 ? -33.189 6.378 -39.161 1.00 44.69 97 LYS A N 1
ATOM 772 C CA . LYS A 1 97 ? -32.131 5.861 -40.068 1.00 44.69 97 LYS A CA 1
ATOM 773 C C . LYS A 1 97 ? -30.740 6.477 -39.877 1.00 44.69 97 LYS A C 1
ATOM 775 O O . LYS A 1 97 ? -30.454 7.507 -40.464 1.00 44.69 97 LYS A O 1
ATOM 780 N N . VAL A 1 98 ? -29.845 5.776 -39.165 1.00 35.44 98 VAL A N 1
ATOM 781 C CA . VAL A 1 98 ? -28.729 5.004 -39.770 1.00 35.44 98 VAL A CA 1
ATOM 782 C C . VAL A 1 98 ? -28.229 3.945 -38.767 1.00 35.44 98 VAL A C 1
ATOM 784 O O . VAL A 1 98 ? -28.096 4.210 -37.576 1.00 35.44 98 VAL A O 1
ATOM 787 N N . VAL A 1 99 ? -27.987 2.733 -39.265 1.00 42.16 99 VAL A N 1
ATOM 788 C CA . VAL A 1 99 ? -27.577 1.508 -38.556 1.00 42.16 99 VAL A CA 1
ATOM 789 C C . VAL A 1 99 ? -26.071 1.509 -38.241 1.00 42.16 99 VAL A C 1
ATOM 791 O O . VAL A 1 99 ? -25.279 1.898 -39.093 1.00 42.16 99 VAL A O 1
ATOM 794 N N . GLY A 1 100 ? -25.665 0.985 -37.073 1.00 35.12 100 GLY A N 1
ATOM 795 C CA . GLY A 1 100 ? -24.286 0.514 -36.840 1.00 35.12 100 GLY A CA 1
ATOM 796 C C . GLY A 1 100 ? -23.807 0.607 -35.386 1.00 35.12 100 GLY A C 1
ATOM 797 O O . GLY A 1 100 ? -23.507 1.690 -34.896 1.00 35.12 100 GLY A O 1
ATOM 798 N N . GLY A 1 101 ? -23.741 -0.532 -34.687 1.00 32.69 101 GLY A N 1
ATOM 799 C CA . GLY A 1 101 ? -23.387 -0.640 -33.265 1.00 32.69 101 GLY A CA 1
ATOM 800 C C . GLY A 1 101 ? -21.915 -0.367 -32.918 1.00 32.69 101 GLY A C 1
ATOM 801 O O . GLY A 1 101 ? -21.020 -0.457 -33.753 1.00 32.69 101 GLY A O 1
ATOM 802 N N . THR A 1 102 ? -21.657 -0.064 -31.642 1.00 39.41 102 THR A N 1
ATOM 803 C CA . THR A 1 102 ? -20.326 0.252 -31.094 1.00 39.41 102 THR A CA 1
ATOM 804 C C . THR A 1 102 ? -19.754 -0.909 -30.272 1.00 39.41 102 THR A C 1
ATOM 806 O O . THR A 1 102 ? -20.380 -1.401 -29.334 1.00 39.41 102 THR A O 1
ATOM 809 N N . HIS A 1 103 ? -18.530 -1.332 -30.607 1.00 33.25 103 HIS A N 1
ATOM 810 C CA . HIS A 1 103 ? -17.700 -2.241 -29.809 1.00 33.25 103 HIS A CA 1
ATOM 811 C C . HIS A 1 103 ? -17.021 -1.492 -28.646 1.00 33.25 103 HIS A C 1
ATOM 813 O O . HIS A 1 103 ? -16.510 -0.384 -28.806 1.00 33.25 103 HIS A O 1
ATOM 819 N N . LYS A 1 104 ? -17.030 -2.102 -27.454 1.00 38.41 104 LYS A N 1
ATOM 820 C CA . LYS A 1 104 ? -16.622 -1.499 -26.173 1.00 38.41 104 LYS A CA 1
ATOM 821 C C . LYS A 1 104 ? -15.116 -1.689 -25.927 1.00 38.41 104 LYS A C 1
ATOM 823 O O . LYS A 1 104 ? -14.687 -2.755 -25.495 1.00 38.41 104 LYS A O 1
ATOM 828 N N . GLY A 1 105 ? -14.317 -0.651 -26.170 1.00 33.22 105 GLY A N 1
ATOM 829 C CA . GLY A 1 105 ? -12.904 -0.586 -25.773 1.00 33.22 105 GLY A CA 1
ATOM 830 C C . GLY A 1 105 ? -12.737 0.069 -24.399 1.00 33.22 105 GLY A C 1
ATOM 831 O O . GLY A 1 105 ? -13.268 1.150 -24.157 1.00 33.22 105 GLY A O 1
ATOM 832 N N . ARG A 1 106 ? -12.015 -0.589 -23.484 1.00 36.50 106 ARG A N 1
ATOM 833 C CA . ARG A 1 106 ? -11.709 -0.104 -22.127 1.00 36.50 106 ARG A CA 1
ATOM 834 C C . ARG A 1 106 ? -10.256 0.367 -22.080 1.00 36.50 106 ARG A C 1
ATOM 836 O O . ARG A 1 106 ? -9.353 -0.436 -22.287 1.00 36.50 106 ARG A O 1
ATOM 843 N N . CYS A 1 107 ? -10.023 1.634 -21.759 1.00 35.50 107 CYS A N 1
ATOM 844 C CA . CYS A 1 107 ? -8.696 2.201 -21.507 1.00 35.50 107 CYS A CA 1
ATOM 845 C C . CYS A 1 107 ? -8.658 2.809 -20.093 1.00 35.50 107 CYS A C 1
ATOM 847 O O . CYS A 1 107 ? -9.567 3.534 -19.694 1.00 35.50 107 CYS A O 1
ATOM 849 N N . TYR A 1 108 ? -7.638 2.460 -19.300 1.00 40.56 108 TYR A N 1
ATOM 850 C CA . TYR A 1 108 ? -7.481 2.926 -17.916 1.00 40.56 108 TYR A CA 1
ATOM 851 C C . TYR A 1 108 ? -6.603 4.181 -17.863 1.00 40.56 108 TYR A C 1
ATOM 853 O O . TYR A 1 108 ? -5.496 4.189 -18.398 1.00 40.56 108 TYR A O 1
ATOM 861 N N . GLY A 1 109 ? -7.101 5.224 -17.191 1.00 40.72 109 GLY A N 1
ATOM 862 C CA . GLY A 1 109 ? -6.382 6.471 -16.938 1.00 40.72 109 GLY A CA 1
ATOM 863 C C . GLY A 1 109 ? -5.179 6.296 -16.004 1.00 40.72 109 GLY A C 1
ATOM 864 O O . GLY A 1 109 ? -5.173 5.447 -15.111 1.00 40.72 109 GLY A O 1
ATOM 865 N N . LEU A 1 110 ? -4.158 7.122 -16.234 1.00 47.12 110 LEU A N 1
ATOM 866 C CA . LEU A 1 110 ? -2.917 7.211 -15.464 1.00 47.12 110 LEU A CA 1
ATOM 867 C C . LEU A 1 110 ? -3.204 7.444 -13.973 1.00 47.12 110 LEU A C 1
ATOM 869 O O . LEU A 1 110 ? -3.729 8.484 -13.575 1.00 47.12 110 LEU A O 1
ATOM 873 N N . GLY A 1 111 ? -2.845 6.451 -13.158 1.00 39.53 111 GLY A N 1
ATOM 874 C CA . GLY A 1 111 ? -2.953 6.489 -11.705 1.00 39.53 111 GLY A CA 1
ATOM 875 C C . GLY A 1 111 ? -2.185 7.664 -11.097 1.00 39.53 111 GLY A C 1
ATOM 876 O O . GLY A 1 111 ? -1.086 8.010 -11.526 1.00 39.53 111 GLY A O 1
ATOM 877 N N . SER A 1 112 ? -2.811 8.267 -10.090 1.00 44.69 112 SER A N 1
ATOM 878 C CA . SER A 1 112 ? -2.356 9.423 -9.319 1.00 44.69 112 SER A CA 1
ATOM 879 C C . SER A 1 112 ? -0.854 9.378 -8.979 1.00 44.69 112 SER A C 1
ATOM 881 O O . SER A 1 112 ? -0.408 8.553 -8.180 1.00 44.69 112 SER A O 1
ATOM 883 N N . ARG A 1 113 ? -0.079 10.305 -9.563 1.00 47.28 113 ARG A N 1
ATOM 884 C CA . ARG A 1 113 ? 1.381 10.478 -9.384 1.00 47.28 113 ARG A CA 1
ATOM 885 C C . ARG A 1 113 ? 1.825 10.733 -7.934 1.00 47.28 113 ARG A C 1
ATOM 887 O O . ARG A 1 113 ? 3.013 10.657 -7.643 1.00 47.28 113 ARG A O 1
ATOM 894 N N . ASN A 1 114 ? 0.897 11.004 -7.019 1.00 43.50 114 ASN A N 1
ATOM 895 C CA . ASN A 1 114 ? 1.228 11.467 -5.671 1.00 43.50 114 ASN A CA 1
ATOM 896 C C . ASN A 1 114 ? 1.477 10.329 -4.664 1.00 43.50 114 ASN A C 1
ATOM 898 O O . ASN A 1 114 ? 2.095 10.576 -3.635 1.00 43.50 114 ASN A O 1
ATOM 902 N N . ASN A 1 115 ? 1.059 9.089 -4.959 1.00 52.56 115 ASN A N 1
ATOM 903 C CA . ASN A 1 115 ? 1.243 7.955 -4.038 1.00 52.56 115 ASN A CA 1
ATOM 904 C C . ASN A 1 115 ? 2.604 7.250 -4.215 1.00 52.56 115 ASN A C 1
ATOM 906 O O . ASN A 1 115 ? 3.169 6.732 -3.261 1.00 52.56 115 ASN A O 1
ATOM 910 N N . VAL A 1 116 ? 3.175 7.292 -5.426 1.00 49.38 116 VAL A N 1
ATOM 911 C CA . VAL A 1 116 ? 4.513 6.736 -5.707 1.00 49.38 116 VAL A CA 1
ATOM 912 C C . VAL A 1 116 ? 5.604 7.578 -5.046 1.00 49.38 116 VAL A C 1
ATOM 914 O O . VAL A 1 116 ? 6.589 7.035 -4.571 1.00 49.38 116 VAL A O 1
ATOM 917 N N . ARG A 1 117 ? 5.415 8.900 -4.946 1.00 45.25 117 ARG A N 1
ATOM 918 C CA . ARG A 1 117 ? 6.431 9.803 -4.389 1.00 45.25 117 ARG A CA 1
ATOM 919 C C . ARG A 1 117 ? 6.670 9.580 -2.890 1.00 45.25 117 ARG A C 1
ATOM 921 O O . ARG A 1 117 ? 7.813 9.640 -2.465 1.00 45.25 117 ARG A O 1
ATOM 928 N N . TYR A 1 118 ? 5.631 9.273 -2.110 1.00 49.06 118 TYR A N 1
ATOM 929 C CA . TYR A 1 118 ? 5.784 8.947 -0.683 1.00 49.06 118 TYR A CA 1
ATOM 930 C C . TYR A 1 118 ? 6.491 7.603 -0.458 1.00 49.06 118 TYR A C 1
ATOM 932 O O . TYR A 1 118 ? 7.295 7.492 0.461 1.00 49.06 118 TYR A O 1
ATOM 940 N N . LEU A 1 119 ? 6.241 6.610 -1.317 1.00 54.31 119 LEU A N 1
ATOM 941 C CA . LEU A 1 119 ? 6.925 5.315 -1.254 1.00 54.31 119 LEU A CA 1
ATOM 942 C C . LEU A 1 119 ? 8.376 5.409 -1.749 1.00 54.31 119 LEU A C 1
ATOM 944 O O . LEU A 1 119 ? 9.260 4.818 -1.142 1.00 54.31 119 LEU A O 1
ATOM 948 N N . GLN A 1 120 ? 8.629 6.210 -2.788 1.00 55.12 120 GLN A N 1
ATOM 949 C CA . GLN A 1 120 ? 9.968 6.479 -3.319 1.00 55.12 120 GLN A CA 1
ATOM 950 C C . GLN A 1 120 ? 10.848 7.214 -2.297 1.00 55.12 120 GLN A C 1
ATOM 952 O O . GLN A 1 120 ? 11.968 6.787 -2.041 1.00 55.12 120 GLN A O 1
ATOM 957 N N . LEU A 1 121 ? 10.322 8.269 -1.659 1.00 60.03 121 LEU A N 1
ATOM 958 C CA . LEU A 1 121 ? 11.031 8.995 -0.598 1.00 60.03 121 LEU A CA 1
ATOM 959 C C . LEU A 1 121 ? 11.313 8.096 0.617 1.00 60.03 121 LEU A C 1
ATOM 961 O O . LEU A 1 121 ? 12.395 8.168 1.190 1.00 60.03 121 LEU A O 1
ATOM 965 N N . GLY A 1 122 ? 10.367 7.221 0.980 1.00 66.19 122 GLY A N 1
ATOM 966 C CA . GLY A 1 122 ? 10.570 6.243 2.050 1.00 66.19 122 GLY A CA 1
ATOM 967 C C . GLY A 1 122 ? 11.654 5.209 1.726 1.00 66.19 122 GLY A C 1
ATOM 968 O O . GLY A 1 122 ? 12.410 4.823 2.615 1.00 66.19 122 GLY A O 1
ATOM 969 N N . LEU A 1 123 ? 11.769 4.793 0.459 1.00 65.50 123 LEU A N 1
ATOM 970 C CA . LEU A 1 123 ? 12.820 3.876 0.005 1.00 65.50 123 LEU A CA 1
ATOM 971 C C . LEU A 1 123 ? 14.210 4.524 0.065 1.00 65.50 123 LEU A C 1
ATOM 973 O O . LEU A 1 123 ? 15.142 3.916 0.586 1.00 65.50 123 LEU A O 1
ATOM 977 N N . GLU A 1 124 ? 14.332 5.763 -0.414 1.00 68.38 124 GLU A N 1
ATOM 978 C CA . GLU A 1 124 ? 15.591 6.523 -0.396 1.00 68.38 124 GLU A CA 1
ATOM 979 C C . GLU A 1 124 ? 16.073 6.800 1.039 1.00 68.38 124 GLU A C 1
ATOM 981 O O . GLU A 1 124 ? 17.271 6.754 1.324 1.00 68.38 124 GLU A O 1
ATOM 986 N N . GLU A 1 125 ? 15.148 7.045 1.972 1.00 74.38 125 GLU A N 1
ATOM 987 C CA . GLU A 1 125 ? 15.476 7.223 3.389 1.00 74.38 125 GLU A CA 1
ATOM 988 C C . GLU A 1 125 ? 15.946 5.914 4.048 1.00 74.38 125 GLU A C 1
ATOM 990 O O . GLU A 1 125 ? 16.917 5.916 4.808 1.00 74.38 125 GLU A O 1
ATOM 995 N N . LEU A 1 126 ? 15.298 4.787 3.738 1.00 68.00 126 LEU A N 1
ATOM 996 C CA . LEU A 1 126 ? 15.700 3.462 4.223 1.00 68.00 126 LEU A CA 1
ATOM 997 C C . LEU A 1 126 ? 17.071 3.036 3.687 1.00 68.00 126 LEU A C 1
ATOM 999 O O . LEU A 1 126 ? 17.872 2.464 4.426 1.00 68.00 126 LEU A O 1
ATOM 1003 N N . GLU A 1 127 ? 17.359 3.323 2.419 1.00 74.69 127 GLU A N 1
ATOM 1004 C CA . GLU A 1 127 ? 18.653 3.021 1.809 1.00 74.69 127 GLU A CA 1
ATOM 1005 C C . GLU A 1 127 ? 19.775 3.861 2.431 1.00 74.69 127 GLU A C 1
ATOM 1007 O O . GLU A 1 127 ? 20.822 3.319 2.785 1.00 74.69 127 GLU A O 1
ATOM 1012 N N . ARG A 1 128 ? 19.526 5.152 2.691 1.00 77.88 128 ARG A N 1
ATOM 1013 C CA . ARG A 1 128 ? 20.466 6.014 3.425 1.00 77.88 128 ARG A CA 1
ATOM 1014 C C . ARG A 1 128 ? 20.768 5.505 4.831 1.00 77.88 128 ARG A C 1
ATOM 1016 O O . ARG A 1 128 ? 21.932 5.506 5.221 1.00 77.88 128 ARG A O 1
ATOM 1023 N N . LYS A 1 129 ? 19.751 5.058 5.577 1.00 77.62 129 LYS A N 1
ATOM 1024 C CA . LYS A 1 129 ? 19.942 4.492 6.925 1.00 77.62 129 LYS A CA 1
ATOM 1025 C C . LYS A 1 129 ? 20.800 3.231 6.882 1.00 77.62 129 LYS A C 1
ATOM 1027 O O . LYS A 1 129 ? 21.787 3.157 7.604 1.00 77.62 129 LYS A O 1
ATOM 1032 N N . ARG A 1 130 ? 20.509 2.309 5.958 1.00 76.56 130 ARG A N 1
ATOM 1033 C CA . ARG A 1 130 ? 21.297 1.080 5.770 1.00 76.56 130 ARG A CA 1
ATOM 1034 C C . ARG A 1 130 ? 22.760 1.373 5.425 1.00 76.56 130 ARG A C 1
ATOM 1036 O O . ARG A 1 130 ? 23.657 0.731 5.960 1.00 76.56 130 ARG A O 1
ATOM 1043 N N . VAL A 1 131 ? 23.009 2.336 4.534 1.00 80.75 131 VAL A N 1
ATOM 1044 C CA . VAL A 1 131 ? 24.374 2.725 4.146 1.00 80.75 131 VAL A CA 1
ATOM 1045 C C . VAL A 1 131 ? 25.117 3.359 5.321 1.00 80.75 131 VAL A C 1
ATOM 1047 O O . VAL A 1 131 ? 26.268 3.004 5.555 1.00 80.75 131 VAL A O 1
ATOM 1050 N N . ALA A 1 132 ? 24.466 4.239 6.086 1.00 82.00 132 ALA A N 1
ATOM 1051 C CA . ALA A 1 132 ? 25.065 4.861 7.265 1.00 82.00 132 ALA A CA 1
ATOM 1052 C C . ALA A 1 132 ? 25.391 3.833 8.364 1.00 82.00 132 ALA A C 1
ATOM 1054 O O . ALA A 1 132 ? 26.476 3.870 8.938 1.00 82.00 132 ALA A O 1
ATOM 1055 N N . GLU A 1 133 ? 24.493 2.877 8.617 1.00 81.50 133 GLU A N 1
ATOM 1056 C CA . GLU A 1 133 ? 24.725 1.769 9.553 1.00 81.50 133 GLU A CA 1
ATOM 1057 C C . GLU A 1 133 ? 25.907 0.901 9.109 1.00 81.50 133 GLU A C 1
ATOM 1059 O O . GLU A 1 133 ? 26.794 0.597 9.904 1.00 81.50 133 GLU A O 1
ATOM 1064 N N . GLN A 1 134 ? 25.974 0.557 7.822 1.00 82.75 134 GLN A N 1
ATOM 1065 C CA . GLN A 1 134 ? 27.062 -0.256 7.287 1.00 82.75 134 GLN A CA 1
ATOM 1066 C C . GLN A 1 134 ? 28.409 0.484 7.291 1.00 82.75 134 GLN A C 1
ATOM 1068 O O . GLN A 1 134 ? 29.444 -0.129 7.554 1.00 82.75 134 GLN A O 1
ATOM 1073 N N . GLN A 1 135 ? 28.410 1.797 7.043 1.00 82.31 135 GLN A N 1
ATOM 1074 C CA . GLN A 1 135 ? 29.599 2.644 7.173 1.00 82.31 135 GLN A CA 1
ATOM 1075 C C . GLN A 1 135 ? 30.066 2.721 8.627 1.00 82.31 135 GLN A C 1
ATOM 1077 O O . GLN A 1 135 ? 31.237 2.466 8.893 1.00 82.31 135 GLN A O 1
ATOM 1082 N N . SER A 1 136 ? 29.151 2.943 9.571 1.00 89.38 136 SER A N 1
ATOM 1083 C CA . SER A 1 136 ? 29.458 2.943 11.005 1.00 89.38 136 SER A CA 1
ATOM 1084 C C . SER A 1 136 ? 30.029 1.595 11.474 1.00 89.38 136 SER A C 1
ATOM 1086 O O . SER A 1 136 ? 31.044 1.541 12.172 1.00 89.38 136 SER A O 1
ATOM 1088 N N . MET A 1 137 ? 29.453 0.476 11.025 1.00 85.31 137 MET A N 1
ATOM 1089 C CA . MET A 1 137 ? 30.009 -0.855 11.288 1.00 85.31 137 MET A CA 1
ATOM 1090 C C . MET A 1 137 ? 31.406 -1.033 10.674 1.00 85.31 137 MET A C 1
ATOM 1092 O O . MET A 1 137 ? 32.290 -1.607 11.302 1.00 85.31 137 MET A O 1
ATOM 1096 N N . SER A 1 138 ? 31.642 -0.524 9.464 1.00 85.31 138 SER A N 1
ATOM 1097 C CA . SER A 1 138 ? 32.966 -0.583 8.838 1.00 85.31 138 SER A CA 1
ATOM 1098 C C . SER A 1 138 ? 34.001 0.248 9.600 1.00 85.31 138 SER A C 1
ATOM 1100 O O . SER A 1 138 ? 35.140 -0.191 9.754 1.00 85.31 138 SER A O 1
ATOM 1102 N N . GLU A 1 139 ? 33.623 1.428 10.091 1.00 88.50 139 GLU A N 1
ATOM 1103 C CA . GLU A 1 139 ? 34.489 2.294 10.896 1.00 88.50 139 GLU A CA 1
ATOM 1104 C C . GLU A 1 139 ? 34.885 1.613 12.206 1.00 88.50 139 GLU A C 1
ATOM 1106 O O . GLU A 1 139 ? 36.066 1.581 12.544 1.00 88.50 139 GLU A O 1
ATOM 1111 N N . THR A 1 140 ? 33.936 0.981 12.901 1.00 88.62 140 THR A N 1
ATOM 1112 C CA . THR A 1 140 ? 34.237 0.243 14.142 1.00 88.62 140 THR A CA 1
ATOM 1113 C C . THR A 1 140 ? 35.166 -0.945 13.895 1.00 88.62 140 THR A C 1
ATOM 1115 O O . THR A 1 140 ? 36.125 -1.136 14.641 1.00 88.62 140 THR A O 1
ATOM 1118 N N . VAL A 1 141 ? 34.964 -1.701 12.811 1.00 87.19 141 VAL A N 1
ATOM 1119 C CA . VAL A 1 141 ? 35.865 -2.800 12.424 1.00 87.19 141 VAL A CA 1
ATOM 1120 C C . VAL A 1 141 ? 37.272 -2.284 12.106 1.00 87.19 141 VAL A C 1
ATOM 1122 O O . VAL A 1 141 ? 38.258 -2.887 12.534 1.00 87.19 141 VAL A O 1
ATOM 1125 N N . GLN A 1 142 ? 37.393 -1.161 11.392 1.00 88.06 142 GLN A N 1
ATOM 1126 C CA . GLN A 1 142 ? 38.693 -0.539 11.121 1.00 88.06 142 GLN A CA 1
ATOM 1127 C C . GLN A 1 142 ? 39.370 -0.052 12.405 1.00 88.06 142 GLN A C 1
ATOM 1129 O O . GLN A 1 142 ? 40.565 -0.274 12.585 1.00 88.06 142 GLN A O 1
ATOM 1134 N N . GLN A 1 143 ? 38.612 0.540 13.325 1.00 90.75 143 GLN A N 1
ATOM 1135 C CA . GLN A 1 143 ? 39.126 1.031 14.600 1.00 90.75 143 GLN A CA 1
ATOM 1136 C C . GLN A 1 143 ? 39.628 -0.114 15.491 1.00 90.75 143 GLN A C 1
ATOM 1138 O O . GLN A 1 143 ? 40.702 -0.015 16.080 1.00 90.75 143 GLN A O 1
ATOM 1143 N N . ILE A 1 144 ? 38.900 -1.235 15.533 1.00 91.62 144 ILE A N 1
ATOM 1144 C CA . ILE A 1 144 ? 39.329 -2.457 16.228 1.00 91.62 144 ILE A CA 1
ATOM 1145 C C . ILE A 1 144 ? 40.613 -3.002 15.600 1.00 91.62 144 ILE A C 1
ATOM 1147 O O . ILE A 1 144 ? 41.560 -3.333 16.314 1.00 91.62 144 ILE A O 1
ATOM 1151 N N . LYS A 1 145 ? 40.682 -3.056 14.266 1.00 89.12 145 LYS A N 1
ATOM 1152 C CA . LYS A 1 145 ? 41.887 -3.493 13.553 1.00 89.12 145 LYS A CA 1
ATOM 1153 C C . LYS A 1 145 ? 43.097 -2.625 13.913 1.00 89.12 145 LYS A C 1
ATOM 1155 O O . LYS A 1 145 ? 44.168 -3.163 14.180 1.00 89.12 145 LYS A O 1
ATOM 1160 N N . GLU A 1 146 ? 42.923 -1.309 13.961 1.00 91.88 146 GLU A N 1
ATOM 1161 C CA . GLU A 1 146 ? 43.970 -0.354 14.337 1.00 91.88 146 GLU A CA 1
ATOM 1162 C C . GLU A 1 146 ? 44.448 -0.580 15.782 1.00 91.88 146 GLU A C 1
ATOM 1164 O O . GLU A 1 146 ? 45.650 -0.642 16.045 1.00 91.88 146 GLU A O 1
ATOM 1169 N N . GLN A 1 147 ? 43.521 -0.780 16.726 1.00 88.31 147 GLN A N 1
ATOM 1170 C CA . GLN A 1 147 ? 43.860 -1.085 18.121 1.00 88.31 147 GLN A CA 1
ATOM 1171 C C . GLN A 1 147 ? 44.676 -2.379 18.247 1.00 88.31 147 GLN A C 1
ATOM 1173 O O . GLN A 1 147 ? 45.684 -2.398 18.954 1.00 88.31 147 GLN A O 1
ATOM 1178 N N . VAL A 1 148 ? 44.288 -3.437 17.528 1.00 87.69 148 VAL A N 1
ATOM 1179 C CA . VAL A 1 148 ? 45.014 -4.719 17.514 1.00 87.69 148 VAL A C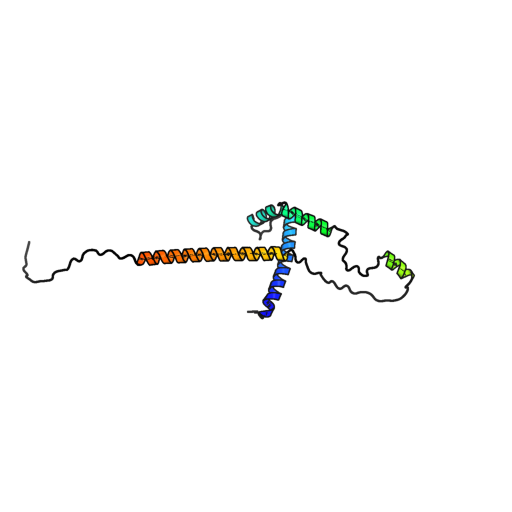A 1
ATOM 1180 C C . VAL A 1 148 ? 46.427 -4.549 16.949 1.00 87.69 148 VAL A C 1
ATOM 1182 O O . VAL A 1 148 ? 47.390 -5.040 17.539 1.00 87.69 148 VAL A O 1
ATOM 1185 N N . MET A 1 149 ? 46.577 -3.812 15.844 1.00 85.56 149 MET A N 1
ATOM 1186 C CA . MET A 1 149 ? 47.886 -3.549 15.233 1.00 85.56 149 MET A CA 1
ATOM 1187 C C . MET A 1 149 ? 48.813 -2.750 16.156 1.00 85.56 149 MET A C 1
ATOM 1189 O O . MET A 1 149 ? 50.009 -3.033 16.225 1.00 85.56 149 MET A O 1
ATOM 1193 N N . ASN A 1 150 ? 48.273 -1.780 16.894 1.00 85.44 150 ASN A N 1
ATOM 1194 C CA . ASN A 1 150 ? 49.042 -0.987 17.851 1.00 85.44 150 ASN A CA 1
ATOM 1195 C C . ASN A 1 150 ? 49.427 -1.789 19.103 1.00 85.44 150 ASN A C 1
ATOM 1197 O O . ASN A 1 150 ? 50.516 -1.591 19.642 1.00 85.44 150 ASN A O 1
ATOM 1201 N N . LEU A 1 151 ? 48.587 -2.737 19.534 1.00 80.12 151 LEU A N 1
ATOM 1202 C CA . LEU A 1 151 ? 48.914 -3.653 20.629 1.00 80.12 151 LEU A CA 1
ATOM 1203 C C . LEU A 1 151 ? 50.076 -4.589 20.258 1.00 80.12 151 LEU A C 1
ATOM 1205 O O . LEU A 1 151 ? 50.978 -4.782 21.068 1.00 80.12 151 LEU A O 1
ATOM 1209 N N . ALA A 1 152 ? 50.096 -5.099 19.023 1.00 71.75 152 ALA A N 1
ATOM 1210 C CA . ALA A 1 152 ? 51.168 -5.957 18.510 1.00 71.75 152 ALA A CA 1
ATOM 1211 C C . ALA A 1 152 ? 52.513 -5.228 18.307 1.00 71.75 152 ALA A C 1
ATOM 1213 O O . ALA A 1 152 ? 53.551 -5.872 18.197 1.00 71.75 152 ALA A O 1
ATOM 1214 N N . ARG A 1 153 ? 52.511 -3.888 18.258 1.00 69.31 153 ARG A N 1
ATOM 1215 C CA . ARG A 1 153 ? 53.721 -3.054 18.147 1.00 69.31 153 ARG A CA 1
ATOM 1216 C C . ARG A 1 153 ? 54.293 -2.606 19.493 1.00 69.31 153 ARG A C 1
ATOM 1218 O O . ARG A 1 153 ? 55.291 -1.886 19.497 1.00 69.31 153 ARG A O 1
ATOM 1225 N N . ARG A 1 154 ? 53.695 -2.985 20.632 1.00 66.25 154 ARG A N 1
ATOM 1226 C CA . ARG A 1 154 ? 54.302 -2.700 21.941 1.00 66.25 154 ARG A CA 1
ATOM 1227 C C . ARG A 1 154 ? 55.648 -3.431 22.038 1.00 66.25 154 ARG A C 1
ATOM 1229 O O . ARG A 1 154 ? 55.657 -4.650 21.892 1.00 66.25 154 ARG A O 1
ATOM 1236 N N . PRO A 1 155 ? 56.765 -2.734 22.316 1.00 60.28 155 PRO A N 1
ATOM 1237 C CA . PRO A 1 155 ? 58.026 -3.402 22.591 1.00 60.28 155 PRO A CA 1
ATOM 1238 C C . PRO A 1 155 ? 57.848 -4.275 23.834 1.00 60.28 155 PRO A C 1
ATOM 1240 O O . PRO A 1 155 ? 57.484 -3.770 24.899 1.00 60.28 155 PRO A O 1
ATOM 1243 N N . THR A 1 156 ? 58.084 -5.581 23.707 1.00 52.81 156 THR A N 1
ATOM 1244 C CA . THR A 1 156 ? 58.378 -6.430 24.860 1.00 52.81 156 THR A CA 1
ATOM 1245 C C . THR A 1 156 ? 59.646 -5.877 25.486 1.00 52.81 156 THR A C 1
ATOM 1247 O O . THR A 1 156 ? 60.738 -6.032 24.946 1.00 52.81 156 THR A O 1
ATOM 1250 N N . THR A 1 157 ? 59.464 -5.142 26.580 1.00 48.50 157 THR A N 1
ATOM 1251 C CA . THR A 1 157 ? 60.541 -4.715 27.464 1.00 48.50 157 THR A CA 1
ATOM 1252 C C . THR A 1 157 ? 61.395 -5.938 27.793 1.00 48.50 157 THR A C 1
ATOM 1254 O O . THR A 1 157 ? 60.886 -6.958 28.251 1.00 48.50 157 THR A O 1
ATOM 1257 N N . SER A 1 158 ? 62.672 -5.848 27.447 1.00 44.09 158 SER A N 1
ATOM 1258 C CA . SER A 1 158 ? 63.689 -6.885 27.586 1.00 44.09 158 SER A CA 1
ATOM 1259 C C . SER A 1 158 ? 63.779 -7.407 29.022 1.00 44.09 158 SER A C 1
ATOM 1261 O O . SER A 1 158 ? 63.867 -6.608 29.957 1.00 44.09 158 SER A O 1
ATOM 1263 N N . ALA A 1 159 ? 63.795 -8.732 29.180 1.00 50.38 159 ALA A N 1
ATOM 1264 C CA . ALA A 1 159 ? 64.356 -9.397 30.354 1.00 50.38 159 ALA A CA 1
ATOM 1265 C C . ALA A 1 159 ? 65.886 -9.531 30.167 1.00 50.38 159 ALA A C 1
ATOM 1267 O O . ALA A 1 159 ? 66.322 -9.617 29.016 1.00 50.38 159 ALA A O 1
ATOM 1268 N N . PRO A 1 160 ? 66.682 -9.464 31.250 1.00 53.00 160 PRO A N 1
ATOM 1269 C CA . PRO A 1 160 ? 68.140 -9.382 31.186 1.00 53.00 160 PRO A CA 1
ATOM 1270 C C . PRO A 1 160 ? 68.791 -10.672 30.672 1.00 53.00 160 PRO A C 1
ATOM 1272 O O . PRO A 1 160 ? 68.312 -11.772 30.929 1.00 53.00 160 PRO A O 1
ATOM 1275 N N . ASP A 1 161 ? 69.868 -10.458 29.925 1.00 49.69 161 ASP A N 1
ATOM 1276 C CA . ASP A 1 161 ? 70.735 -11.422 29.254 1.00 49.69 161 ASP A CA 1
ATOM 1277 C C . ASP A 1 161 ? 71.677 -12.051 30.296 1.00 49.69 161 ASP A C 1
ATOM 1279 O O . ASP A 1 161 ? 72.565 -11.365 30.803 1.00 49.69 161 ASP A O 1
ATOM 1283 N N . ASP A 1 162 ? 71.452 -13.314 30.661 1.00 48.84 162 ASP A N 1
ATOM 1284 C CA . ASP A 1 162 ? 72.432 -14.118 31.399 1.00 48.84 162 ASP A CA 1
ATOM 1285 C C . ASP A 1 162 ? 73.191 -14.947 30.362 1.00 48.84 162 ASP A C 1
ATOM 1287 O O . ASP A 1 162 ? 72.705 -15.956 29.853 1.00 48.84 162 ASP A O 1
ATOM 1291 N N . THR A 1 163 ? 74.366 -14.448 29.989 1.00 56.00 163 THR A N 1
ATOM 1292 C CA . THR A 1 163 ? 75.319 -15.134 29.122 1.00 56.00 163 THR A CA 1
ATOM 1293 C C . THR A 1 163 ? 75.874 -16.362 29.836 1.00 56.00 163 THR A C 1
ATOM 1295 O O . THR A 1 163 ? 76.560 -16.224 30.851 1.00 56.00 163 THR A O 1
ATOM 1298 N N . ASP A 1 164 ? 75.592 -17.534 29.270 1.00 54.69 164 ASP A N 1
ATOM 1299 C CA . ASP A 1 164 ? 76.305 -18.785 29.512 1.00 54.69 164 ASP A CA 1
ATOM 1300 C C . ASP A 1 164 ? 77.807 -18.574 29.250 1.00 54.69 164 ASP A C 1
ATOM 1302 O O . ASP A 1 164 ? 78.206 -18.279 28.121 1.00 54.69 164 ASP A O 1
ATOM 1306 N N . ASP A 1 165 ? 78.625 -18.696 30.298 1.00 62.50 165 ASP A N 1
ATOM 1307 C CA . ASP A 1 165 ? 80.078 -18.823 30.175 1.00 62.50 165 ASP A CA 1
ATOM 1308 C C . ASP A 1 165 ? 80.436 -20.312 30.177 1.00 62.50 165 ASP A C 1
ATOM 1310 O O . ASP A 1 165 ? 79.957 -21.099 31.001 1.00 62.50 165 ASP A O 1
ATOM 1314 N N . GLU A 1 166 ? 81.205 -20.673 29.161 1.00 53.41 166 GLU A N 1
ATOM 1315 C CA . GLU A 1 166 ? 81.494 -22.013 28.678 1.00 53.41 166 GLU A CA 1
ATOM 1316 C C . GLU A 1 166 ? 82.352 -22.840 29.650 1.00 53.41 166 GLU A C 1
ATOM 1318 O O . GLU A 1 166 ? 83.221 -22.290 30.316 1.00 53.41 166 GLU A O 1
ATOM 1323 N N . SER A 1 167 ? 82.211 -24.174 29.549 1.00 55.31 167 SER A N 1
ATOM 1324 C CA . SER A 1 167 ? 83.323 -25.152 29.440 1.00 55.31 167 SER A CA 1
ATOM 1325 C C . SER A 1 167 ? 84.316 -25.254 30.631 1.00 55.31 167 SER A C 1
ATOM 1327 O O . SER A 1 167 ? 84.780 -24.272 31.183 1.00 55.31 167 SER A O 1
ATOM 1329 N N . ASP A 1 168 ? 84.795 -26.404 31.095 1.00 53.50 168 ASP A N 1
ATOM 1330 C CA . ASP A 1 168 ? 84.942 -27.706 30.465 1.00 53.50 168 ASP A CA 1
ATOM 1331 C C . ASP A 1 168 ? 85.627 -28.656 31.484 1.00 53.50 168 ASP A C 1
ATOM 1333 O O . ASP A 1 168 ? 86.296 -28.191 32.410 1.00 53.50 168 ASP A O 1
ATOM 1337 N N . GLU A 1 169 ? 85.499 -29.963 31.233 1.00 54.50 169 GLU A N 1
ATOM 1338 C CA . GLU A 1 169 ? 86.504 -31.016 31.512 1.00 54.50 169 GLU A CA 1
ATOM 1339 C C . GLU A 1 169 ? 86.545 -31.704 32.905 1.00 54.50 169 GLU A C 1
ATOM 1341 O O . GLU A 1 169 ? 86.861 -31.116 33.937 1.00 54.50 169 GLU A O 1
ATOM 1346 N N . ASP A 1 170 ? 86.316 -33.027 32.822 1.00 51.97 170 ASP A N 1
ATOM 1347 C CA . ASP A 1 170 ? 87.013 -34.133 33.504 1.00 51.97 170 ASP A CA 1
ATOM 1348 C C . ASP A 1 170 ? 86.877 -34.284 35.040 1.00 51.97 170 ASP A C 1
ATOM 1350 O O . ASP A 1 170 ? 86.791 -33.334 35.802 1.00 51.97 170 ASP A O 1
ATOM 1354 N N . ASP A 1 171 ? 86.859 -35.460 35.664 1.00 57.31 171 ASP A N 1
ATOM 1355 C CA . ASP A 1 171 ? 87.231 -36.810 35.262 1.00 57.31 171 ASP A CA 1
ATOM 1356 C C . ASP A 1 171 ? 86.473 -37.819 36.155 1.00 57.31 171 ASP A C 1
ATOM 1358 O O . ASP A 1 171 ? 86.021 -37.539 37.267 1.00 57.31 171 ASP A O 1
ATOM 1362 N N . TYR A 1 172 ? 86.369 -39.021 35.624 1.00 54.19 172 TYR A N 1
ATOM 1363 C CA . TYR A 1 172 ? 85.864 -40.273 36.165 1.00 54.19 172 TYR A CA 1
ATOM 1364 C C . TYR A 1 172 ? 86.454 -40.668 37.540 1.00 54.19 172 TYR A C 1
ATOM 1366 O O . TYR A 1 172 ? 87.661 -40.583 37.726 1.00 54.19 172 TYR A O 1
ATOM 1374 N N . VAL A 1 173 ? 85.639 -41.204 38.468 1.00 56.47 173 VAL A N 1
ATOM 1375 C CA . VAL A 1 173 ? 85.797 -42.563 39.053 1.00 56.47 173 VAL A CA 1
ATOM 1376 C C . VAL A 1 173 ? 84.635 -42.955 39.983 1.00 56.47 173 VAL A C 1
ATOM 1378 O O . VAL A 1 173 ? 83.911 -42.138 40.541 1.00 56.47 173 VAL A O 1
ATOM 1381 N N . ASP A 1 174 ? 84.502 -44.270 40.093 1.00 52.91 174 ASP A N 1
ATOM 1382 C CA . ASP A 1 174 ? 83.372 -45.120 40.441 1.00 52.91 174 ASP A CA 1
ATOM 1383 C C . ASP A 1 174 ? 83.415 -45.648 41.905 1.00 52.91 174 ASP A C 1
ATOM 1385 O O . ASP A 1 174 ? 84.456 -45.617 42.561 1.00 52.91 174 ASP A O 1
ATOM 1389 N N . LEU A 1 175 ? 82.283 -46.237 42.326 1.00 48.75 175 LEU A N 1
ATOM 1390 C CA . LEU A 1 175 ? 82.060 -47.243 43.389 1.00 48.75 175 LEU A CA 1
ATOM 1391 C C . LEU A 1 175 ? 81.784 -46.845 44.864 1.00 48.75 175 LEU A C 1
ATOM 1393 O O . LEU A 1 175 ? 82.676 -46.864 45.704 1.00 48.75 175 LEU A O 1
ATOM 1397 N N . THR A 1 176 ? 80.471 -46.771 45.170 1.00 54.91 176 THR A N 1
ATOM 1398 C CA . THR A 1 176 ? 79.670 -47.602 46.136 1.00 54.91 176 THR A CA 1
ATOM 1399 C C . THR A 1 176 ? 79.999 -47.669 47.645 1.00 54.91 176 THR A C 1
ATOM 1401 O O . THR A 1 176 ? 81.144 -47.476 48.037 1.00 54.91 176 THR A O 1
ATOM 1404 N N . PRO A 1 177 ? 79.084 -48.205 48.490 1.00 63.88 177 PRO A N 1
ATOM 1405 C CA . PRO A 1 177 ? 77.611 -48.202 48.465 1.00 63.88 177 PRO A CA 1
ATOM 1406 C C . PRO A 1 177 ? 76.982 -47.330 49.570 1.00 63.88 177 PRO A C 1
ATOM 1408 O O . PRO A 1 177 ? 77.582 -47.197 50.660 1.00 63.88 177 PRO A O 1
#

InterPro domains:
  IPR004252 Probable transposase, Ptta/En/Spm, plant [PF03004] (43-93)

Organism: Solanum verrucosum (NCBI:txid315347)

Sequence (177 aa):
MCTWESRYNLVIGTTFERKASARLSSWLKSIRDSGERPDWMLPHVFDELGQYWNTYKFKAISDQAKMARGSLKGGSLHTGGAKTVGTVAREMIWKEKVVGGTHKGRCYGLGSRNNVRYLQLGLEELERKRVAEQQSMSETVQQIKEQVMNLARRPTTSAPDDTDDESDEDDYVDLTP

Foldseek 3Di:
DDDDDPVCVVVVVVVCCVVVVVVVVVVVVVCVVVVDDDPVDDPVNSVVVVVVCPDPVNVVVVVVVVCVVVDPVPPDPVVPDDDDPVRVVVCVVVDDDDDDDDDDDDDDDDPDPPPVVVVVVVVVVVVVVVVVVVVVVVVVVVVVVVVVVVVVPPDPDDDDDDDDDDYDDDDDDDDDD